Protein AF-A0A357BRM8-F1 (afdb_monomer_lite)

Structure (mmCIF, N/CA/C/O backbone):
data_AF-A0A357BRM8-F1
#
_entry.id   AF-A0A357BRM8-F1
#
loop_
_atom_site.group_PDB
_atom_site.id
_atom_site.type_symbol
_atom_site.label_atom_id
_atom_site.label_alt_id
_atom_site.label_comp_id
_atom_site.label_asym_id
_atom_site.label_entity_id
_atom_site.label_seq_id
_atom_site.pdbx_PDB_ins_code
_atom_site.Cartn_x
_atom_site.Cartn_y
_atom_site.Cartn_z
_atom_site.occupancy
_atom_site.B_iso_or_equiv
_atom_site.auth_seq_id
_atom_site.auth_comp_id
_atom_site.auth_asym_id
_atom_site.auth_atom_id
_atom_site.pdbx_PDB_model_num
ATOM 1 N N . MET A 1 1 ? 41.010 72.514 7.695 1.00 41.72 1 MET A N 1
ATOM 2 C CA . MET A 1 1 ? 41.724 71.267 7.326 1.00 41.72 1 MET A CA 1
ATOM 3 C C . MET A 1 1 ? 40.778 70.378 6.530 1.00 41.72 1 MET A C 1
ATOM 5 O O . MET A 1 1 ? 39.622 70.256 6.906 1.00 41.72 1 MET A O 1
ATOM 9 N N . ARG A 1 2 ? 41.235 69.857 5.383 1.00 45.59 2 ARG A N 1
ATOM 10 C CA . ARG A 1 2 ? 40.441 69.095 4.399 1.00 45.59 2 ARG A CA 1
ATOM 11 C C . ARG A 1 2 ? 40.101 67.701 4.943 1.00 45.59 2 ARG A C 1
ATOM 13 O O . ARG A 1 2 ? 41.012 66.931 5.235 1.00 45.59 2 ARG A O 1
ATOM 20 N N . PHE A 1 3 ? 38.810 67.382 5.033 1.00 40.66 3 PHE A N 1
ATOM 21 C CA . PHE A 1 3 ? 38.316 66.026 5.270 1.00 40.66 3 PHE A CA 1
ATOM 22 C C . PHE A 1 3 ? 38.638 65.146 4.051 1.00 40.66 3 PHE A C 1
ATOM 24 O O . PHE A 1 3 ? 38.231 65.440 2.928 1.00 40.66 3 PHE A O 1
ATOM 31 N N . LYS A 1 4 ? 39.410 64.081 4.274 1.00 49.75 4 LYS A N 1
ATOM 32 C CA . LYS A 1 4 ? 39.583 62.946 3.357 1.00 49.75 4 LYS A CA 1
ATOM 33 C C . LYS A 1 4 ? 38.841 61.741 3.936 1.00 49.75 4 LYS A C 1
ATOM 35 O O . LYS A 1 4 ? 38.739 61.642 5.158 1.00 49.75 4 LYS A O 1
ATOM 40 N N . LYS A 1 5 ? 38.513 60.805 3.032 1.00 51.00 5 LYS A N 1
ATOM 41 C CA . LYS A 1 5 ? 37.884 59.471 3.176 1.00 51.00 5 LYS A CA 1
ATOM 42 C C . LYS A 1 5 ? 36.406 59.545 2.764 1.00 51.00 5 LYS A C 1
ATOM 44 O O . LYS A 1 5 ? 35.587 60.040 3.514 1.00 51.00 5 LYS A O 1
ATOM 49 N N . GLY A 1 6 ? 36.019 59.227 1.530 1.00 45.03 6 GLY A N 1
ATOM 50 C CA . GLY A 1 6 ? 36.448 58.096 0.705 1.00 45.03 6 GLY A CA 1
ATOM 51 C C . GLY A 1 6 ? 35.376 57.019 0.837 1.00 45.03 6 GLY A C 1
ATOM 52 O O . GLY A 1 6 ? 35.476 56.162 1.706 1.00 45.03 6 GLY A O 1
ATOM 53 N N . ILE A 1 7 ? 34.316 57.149 0.039 1.00 53.16 7 ILE A N 1
ATOM 54 C CA . ILE A 1 7 ? 33.180 56.226 -0.025 1.00 53.16 7 ILE A CA 1
ATOM 55 C C . ILE A 1 7 ? 33.702 54.905 -0.597 1.00 53.16 7 ILE A C 1
ATOM 57 O O . ILE A 1 7 ? 34.071 54.839 -1.767 1.00 53.16 7 ILE A O 1
ATOM 61 N N . SER A 1 8 ? 33.779 53.872 0.241 1.00 49.06 8 SER A N 1
ATOM 62 C CA . SER A 1 8 ? 34.061 52.509 -0.205 1.00 49.06 8 SER A CA 1
ATOM 63 C C . SER A 1 8 ? 32.735 51.858 -0.580 1.00 49.06 8 SER A C 1
ATOM 65 O O . SER A 1 8 ? 31.947 51.484 0.287 1.00 49.06 8 SER A O 1
ATOM 67 N N . ILE A 1 9 ? 32.455 51.794 -1.880 1.00 53.94 9 ILE A N 1
ATOM 68 C CA . ILE A 1 9 ? 31.293 51.101 -2.436 1.00 53.94 9 ILE A CA 1
ATOM 69 C C . ILE A 1 9 ? 31.638 49.607 -2.416 1.00 53.94 9 ILE A C 1
ATOM 71 O O . ILE A 1 9 ? 32.257 49.094 -3.345 1.00 53.94 9 ILE A O 1
ATOM 75 N N . MET A 1 10 ? 31.298 48.906 -1.331 1.00 45.44 10 MET A N 1
ATOM 76 C CA . MET A 1 10 ? 31.287 47.444 -1.352 1.00 45.44 10 MET A CA 1
ATOM 77 C C . MET A 1 10 ? 30.136 46.999 -2.252 1.00 45.44 10 MET A C 1
ATOM 79 O O . MET A 1 10 ? 28.972 47.042 -1.862 1.00 45.44 10 MET A O 1
ATOM 83 N N . ALA A 1 11 ? 30.473 46.593 -3.474 1.00 52.53 11 ALA A N 1
ATOM 84 C CA . ALA A 1 11 ? 29.572 45.865 -4.347 1.00 52.53 11 ALA A CA 1
ATOM 85 C C . ALA A 1 11 ? 29.189 44.543 -3.660 1.00 52.53 11 ALA A C 1
ATOM 87 O O . ALA A 1 11 ? 29.954 43.579 -3.661 1.00 52.53 11 ALA A O 1
ATOM 88 N N . MET A 1 12 ? 28.007 44.516 -3.040 1.00 48.81 12 MET A N 1
ATOM 89 C CA . MET A 1 12 ? 27.318 43.284 -2.669 1.00 48.81 12 MET A CA 1
ATOM 90 C C . MET A 1 12 ? 26.953 42.563 -3.969 1.00 48.81 12 MET A C 1
ATOM 92 O O . MET A 1 12 ? 25.920 42.825 -4.583 1.00 48.81 12 MET A O 1
ATOM 96 N N . LEU A 1 13 ? 27.835 41.671 -4.413 1.00 53.97 13 LEU A N 1
ATOM 97 C CA . LEU A 1 13 ? 27.500 40.633 -5.377 1.00 53.97 13 LEU A CA 1
ATOM 98 C C . LEU A 1 13 ? 26.518 39.683 -4.685 1.00 53.97 13 LEU A C 1
ATOM 100 O O . LEU A 1 13 ? 26.913 38.706 -4.054 1.00 53.97 13 LEU A O 1
ATOM 104 N N . LEU A 1 14 ? 25.227 40.009 -4.763 1.00 54.19 14 LEU A N 1
ATOM 105 C CA . LEU A 1 14 ? 24.141 39.066 -4.524 1.00 54.19 14 LEU A CA 1
ATOM 106 C C . LEU A 1 14 ? 24.260 37.982 -5.596 1.00 54.19 14 LEU A C 1
ATOM 108 O O . LEU A 1 14 ? 23.709 38.103 -6.689 1.00 54.19 14 LEU A O 1
ATOM 112 N N . THR A 1 15 ? 25.021 36.928 -5.309 1.00 54.69 15 THR A N 1
ATOM 113 C CA . THR A 1 15 ? 24.898 35.677 -6.048 1.00 54.69 15 THR A CA 1
ATOM 114 C C . THR A 1 15 ? 23.497 35.165 -5.772 1.00 54.69 15 THR A C 1
ATOM 116 O O . THR A 1 15 ? 23.231 34.599 -4.712 1.00 54.69 15 THR A O 1
ATOM 119 N N . ILE A 1 16 ? 22.589 35.441 -6.706 1.00 60.53 16 ILE A N 1
ATOM 120 C CA . ILE A 1 16 ? 21.274 34.819 -6.778 1.00 60.53 16 ILE A CA 1
ATOM 121 C C . ILE A 1 16 ? 21.551 33.323 -6.880 1.00 60.53 16 ILE A C 1
ATOM 123 O O . ILE A 1 16 ? 21.878 32.807 -7.948 1.00 60.53 16 ILE A O 1
ATOM 127 N N . GLY A 1 17 ? 21.513 32.637 -5.740 1.00 56.22 17 GLY A N 1
ATOM 128 C CA . GLY A 1 17 ? 21.458 31.191 -5.712 1.00 56.22 17 GLY A CA 1
ATOM 129 C C . GLY A 1 17 ? 20.167 30.811 -6.410 1.00 56.22 17 GLY A C 1
ATOM 130 O O . GLY A 1 17 ? 19.088 30.977 -5.846 1.00 56.22 17 GLY A O 1
ATOM 131 N N . ILE A 1 18 ? 20.266 30.364 -7.661 1.00 61.69 18 ILE A N 1
ATOM 132 C CA . ILE A 1 18 ? 19.161 29.721 -8.362 1.00 61.69 18 ILE A CA 1
ATOM 133 C C . ILE A 1 18 ? 18.978 28.379 -7.655 1.00 61.69 18 ILE A C 1
ATOM 135 O O . ILE A 1 18 ? 19.572 27.368 -8.021 1.00 61.69 18 ILE A O 1
ATOM 139 N N . GLY A 1 19 ? 18.219 28.400 -6.562 1.00 53.44 19 GLY A N 1
ATOM 140 C CA . GLY A 1 19 ? 17.689 27.200 -5.949 1.00 53.44 19 GLY A CA 1
ATOM 141 C C . GLY A 1 19 ? 16.695 26.602 -6.929 1.00 53.44 19 GLY A C 1
ATOM 142 O O . GLY A 1 19 ? 15.530 26.986 -6.946 1.00 53.44 19 GLY A O 1
ATOM 143 N N . ILE A 1 20 ? 17.162 25.696 -7.783 1.00 57.44 20 ILE A N 1
ATOM 144 C CA . ILE A 1 20 ? 16.283 24.779 -8.503 1.00 57.44 20 ILE A CA 1
ATOM 145 C C . ILE A 1 20 ? 15.685 23.859 -7.440 1.00 57.44 20 ILE A C 1
ATOM 147 O O . ILE A 1 20 ? 16.303 22.884 -7.017 1.00 57.44 20 ILE A O 1
ATOM 151 N N . ALA A 1 21 ? 14.510 24.230 -6.937 1.00 57.00 21 ALA A N 1
ATOM 152 C CA . ALA A 1 21 ? 13.688 23.332 -6.151 1.00 57.00 21 ALA A CA 1
ATOM 153 C C . ALA A 1 21 ? 13.271 22.189 -7.083 1.00 57.00 21 ALA A C 1
ATOM 155 O O . ALA A 1 21 ? 12.449 22.379 -7.978 1.00 57.00 21 ALA A O 1
ATOM 156 N N . TYR A 1 22 ? 13.873 21.014 -6.910 1.00 49.75 22 TYR A N 1
ATOM 157 C CA . TYR A 1 22 ? 13.342 19.792 -7.497 1.00 49.75 22 TYR A CA 1
ATOM 158 C C . TYR A 1 22 ? 12.011 19.515 -6.798 1.00 49.75 22 TYR A C 1
ATOM 160 O 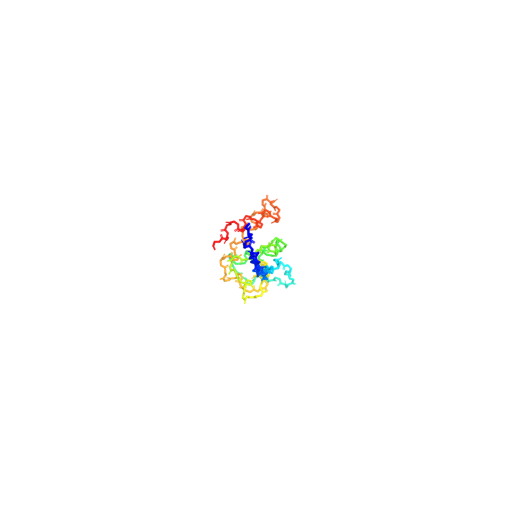O . TYR A 1 22 ? 11.988 19.074 -5.650 1.00 49.75 22 TYR A O 1
ATOM 168 N N . ALA A 1 23 ? 10.900 19.848 -7.455 1.00 57.22 23 ALA A N 1
ATOM 169 C CA . ALA A 1 23 ? 9.595 19.366 -7.032 1.00 57.22 23 ALA A CA 1
ATOM 170 C C . ALA A 1 23 ? 9.648 17.832 -7.051 1.00 57.22 23 ALA A C 1
ATOM 172 O O . ALA A 1 23 ? 10.014 17.248 -8.070 1.00 57.22 23 ALA A O 1
ATOM 173 N N . ALA A 1 24 ? 9.346 17.190 -5.921 1.00 60.94 24 ALA A N 1
ATOM 174 C CA . ALA A 1 24 ? 9.116 15.753 -5.907 1.00 60.94 24 ALA A CA 1
ATOM 175 C C . ALA A 1 24 ? 7.992 15.432 -6.904 1.00 60.94 24 ALA A C 1
ATOM 177 O O . ALA A 1 24 ? 7.013 16.182 -6.981 1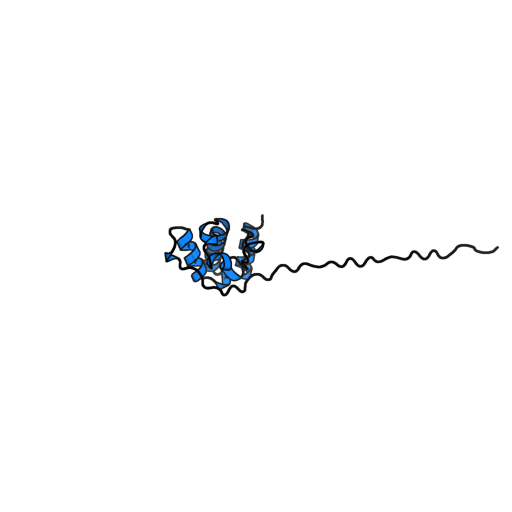.00 60.94 24 ALA A O 1
ATOM 178 N N . ASP A 1 25 ? 8.145 14.351 -7.671 1.00 64.81 25 ASP A N 1
ATOM 179 C CA . ASP A 1 25 ? 7.098 13.897 -8.583 1.00 64.81 25 ASP A CA 1
ATOM 180 C C . ASP A 1 25 ? 5.780 13.732 -7.806 1.00 64.81 25 ASP A C 1
ATOM 182 O O . ASP A 1 25 ? 5.796 13.194 -6.691 1.00 64.81 25 ASP A O 1
ATOM 186 N N . PRO A 1 26 ? 4.641 14.195 -8.350 1.00 77.69 26 PRO A N 1
ATOM 187 C CA . PRO A 1 26 ? 3.364 14.059 -7.667 1.00 77.69 26 PRO A CA 1
ATOM 188 C C . PRO A 1 26 ? 3.059 12.576 -7.426 1.00 77.69 26 PRO A C 1
ATOM 190 O O . PRO A 1 26 ? 3.123 11.767 -8.353 1.00 77.69 26 PRO A O 1
ATOM 193 N N . ILE A 1 27 ? 2.737 12.229 -6.177 1.00 90.19 27 ILE A N 1
ATOM 194 C CA . ILE A 1 27 ? 2.275 10.886 -5.809 1.00 90.19 27 ILE A CA 1
ATOM 195 C C . ILE A 1 27 ? 0.909 10.644 -6.463 1.00 90.19 27 ILE A C 1
ATOM 197 O O . ILE A 1 27 ? 0.041 11.519 -6.434 1.00 90.19 27 ILE A O 1
ATOM 201 N N . GLY A 1 28 ? 0.730 9.445 -7.017 1.00 94.75 28 GLY A N 1
ATOM 202 C CA . GLY A 1 28 ? -0.548 8.953 -7.531 1.00 94.75 28 GLY A CA 1
ATOM 203 C C . GLY A 1 28 ? -0.754 9.094 -9.038 1.00 94.75 28 GLY A C 1
ATOM 204 O O . GLY A 1 28 ? 0.184 9.279 -9.820 1.00 94.75 28 GLY A O 1
ATOM 205 N N . GLY A 1 29 ? -2.007 8.949 -9.469 1.00 96.00 29 GLY A N 1
ATOM 206 C CA . GLY A 1 29 ? -2.382 8.929 -10.881 1.00 96.00 29 GLY A CA 1
ATOM 207 C C . GLY A 1 29 ? -2.002 7.618 -11.572 1.00 96.00 29 GLY A C 1
ATOM 208 O O . GLY A 1 29 ? -1.664 7.615 -12.767 1.00 96.00 29 GLY A O 1
ATOM 209 N N . GLU A 1 30 ? -1.991 6.508 -10.836 1.00 97.19 30 GLU A N 1
ATOM 210 C CA . GLU A 1 30 ? -1.869 5.185 -11.435 1.00 97.19 30 GLU A CA 1
ATOM 211 C C . GLU A 1 30 ? -3.164 4.820 -12.174 1.00 97.19 30 GLU A C 1
ATOM 213 O O . GLU A 1 30 ? -4.273 4.993 -11.680 1.00 97.19 30 GLU A O 1
ATOM 218 N N . ASN A 1 31 ? -3.020 4.342 -13.406 1.00 96.56 31 ASN A N 1
ATOM 219 C CA . ASN A 1 31 ? -4.137 4.029 -14.296 1.00 96.56 31 ASN A CA 1
ATOM 220 C C . ASN A 1 31 ? -3.959 2.704 -15.047 1.00 96.56 31 ASN A C 1
ATOM 222 O O . ASN A 1 31 ? -4.827 2.316 -15.832 1.00 96.56 31 ASN A O 1
ATOM 226 N N . LYS A 1 32 ? -2.848 1.998 -14.819 1.00 97.94 32 LYS A N 1
ATOM 227 C CA . LYS A 1 32 ? -2.653 0.640 -15.312 1.00 97.94 32 LYS A CA 1
ATOM 228 C C . LYS A 1 32 ? -3.602 -0.322 -14.589 1.00 97.94 32 LYS A C 1
ATOM 230 O O . LYS A 1 32 ? -3.927 -0.115 -13.420 1.00 97.94 32 LYS A O 1
ATOM 235 N N . PRO A 1 33 ? -4.015 -1.410 -15.256 1.00 98.19 33 PRO A N 1
ATOM 236 C CA . PRO A 1 33 ? -4.790 -2.453 -14.603 1.00 98.19 33 PRO A CA 1
ATOM 237 C C . PRO A 1 33 ? -3.978 -3.114 -13.483 1.00 98.19 33 PRO A C 1
ATOM 239 O O . PRO A 1 33 ? -2.788 -3.395 -13.644 1.00 98.19 33 PRO A O 1
ATOM 242 N N . LEU A 1 34 ? -4.641 -3.405 -12.365 1.00 98.31 34 LEU A N 1
ATOM 243 C CA . LEU A 1 34 ? -4.057 -4.178 -11.272 1.00 98.31 34 LEU A CA 1
ATOM 244 C C . LEU A 1 34 ? -3.985 -5.658 -11.643 1.00 98.31 34 LEU A C 1
ATOM 246 O O . LEU A 1 34 ? -4.855 -6.187 -12.342 1.00 98.31 34 LEU A O 1
ATOM 250 N N . LEU A 1 35 ? -2.959 -6.353 -11.150 1.00 98.31 35 LEU A N 1
ATOM 251 C CA . LEU A 1 35 ? -2.889 -7.799 -11.319 1.00 98.31 35 LEU A CA 1
ATOM 252 C C . LEU A 1 35 ? -3.928 -8.509 -10.444 1.00 98.31 35 LEU A C 1
ATOM 254 O O . LEU A 1 35 ? -4.213 -8.116 -9.313 1.00 98.31 35 LEU A O 1
ATOM 258 N N . SER A 1 36 ? -4.466 -9.612 -10.970 1.00 98.25 36 SER A N 1
ATOM 259 C CA . SER A 1 36 ? -5.433 -10.431 -10.242 1.00 98.25 36 SER A CA 1
ATOM 260 C C . SER A 1 36 ? -4.785 -11.101 -9.019 1.00 98.25 36 SER A C 1
ATOM 262 O O . SER A 1 36 ? -3.747 -11.758 -9.168 1.00 98.25 36 SER A O 1
ATOM 264 N N . PRO A 1 37 ? -5.430 -11.061 -7.837 1.00 98.19 37 PRO A N 1
ATOM 265 C CA . PRO A 1 37 ? -4.976 -11.782 -6.645 1.00 98.19 37 PRO A CA 1
ATOM 266 C C . PRO A 1 37 ? -4.832 -13.293 -6.863 1.00 98.19 37 PRO A C 1
ATOM 268 O O . PRO A 1 37 ? -3.993 -13.939 -6.235 1.00 98.19 37 PRO A O 1
ATOM 271 N N . GLY A 1 38 ? -5.615 -13.864 -7.790 1.00 98.38 38 GLY A N 1
ATOM 272 C CA . GLY A 1 38 ? -5.604 -15.294 -8.115 1.00 98.38 38 GLY A CA 1
ATOM 273 C C . GLY A 1 38 ? -4.279 -15.807 -8.689 1.00 98.38 38 GLY A C 1
ATOM 274 O O . GLY A 1 38 ? -4.063 -17.018 -8.730 1.00 98.38 38 GLY A O 1
ATOM 275 N N . LEU A 1 39 ? -3.378 -14.904 -9.091 1.00 98.19 39 LEU A N 1
ATOM 276 C CA . LEU A 1 39 ? -2.026 -15.232 -9.546 1.00 98.19 39 LEU A CA 1
ATOM 277 C C . LEU A 1 39 ? -1.067 -15.580 -8.396 1.00 98.19 39 LEU A C 1
ATOM 279 O O . LEU A 1 39 ? 0.024 -16.093 -8.649 1.00 98.19 39 LEU A O 1
ATOM 283 N N . PHE A 1 40 ? -1.454 -15.310 -7.148 1.00 98.38 40 PHE A N 1
ATOM 284 C CA . PHE A 1 40 ? -0.592 -15.421 -5.974 1.00 98.38 40 PHE A CA 1
ATOM 285 C C . PHE A 1 40 ? -1.223 -16.305 -4.887 1.00 98.38 40 PHE A C 1
ATOM 287 O O . PHE A 1 40 ? -2.328 -16.833 -5.038 1.00 98.38 40 PHE A O 1
ATOM 294 N N . LYS A 1 41 ? -0.508 -16.497 -3.770 1.00 98.31 41 LYS A N 1
ATOM 295 C CA . LYS A 1 41 ? -0.973 -17.246 -2.588 1.00 98.31 41 LYS A CA 1
ATOM 296 C C . LYS A 1 41 ? -0.613 -16.506 -1.298 1.00 98.31 41 LYS A C 1
ATOM 298 O O . LYS A 1 41 ? 0.260 -15.641 -1.303 1.00 98.31 41 LYS A O 1
ATOM 303 N N . GLY A 1 42 ? -1.275 -16.868 -0.199 1.00 98.44 42 GLY A N 1
ATOM 304 C CA . GLY A 1 42 ? -0.965 -16.369 1.144 1.00 98.44 42 GLY A CA 1
ATOM 305 C C . GLY A 1 42 ? -1.023 -14.843 1.256 1.00 98.44 42 GLY A C 1
ATOM 306 O O . GLY A 1 42 ? -1.891 -14.208 0.657 1.00 98.44 42 GLY A O 1
ATOM 307 N N . LYS A 1 43 ? -0.070 -14.271 2.004 1.00 98.56 43 LYS A N 1
ATOM 308 C CA . LYS A 1 43 ? 0.062 -12.822 2.235 1.00 98.56 43 LYS A CA 1
ATOM 309 C C . LYS A 1 43 ? 0.051 -12.027 0.929 1.00 98.56 43 LYS A C 1
ATOM 311 O O . LYS A 1 43 ? -0.677 -11.051 0.826 1.00 98.56 43 LYS A O 1
ATOM 316 N N . THR A 1 44 ? 0.771 -12.487 -0.092 1.00 98.81 44 THR A N 1
ATOM 317 C CA . THR A 1 44 ? 0.808 -11.807 -1.388 1.00 98.81 44 THR A CA 1
ATOM 318 C C . THR A 1 44 ? -0.566 -11.754 -2.049 1.00 98.81 44 THR A C 1
ATOM 320 O O . THR A 1 44 ? -0.999 -10.685 -2.452 1.00 98.81 44 THR A O 1
ATOM 323 N N . ALA A 1 45 ? -1.298 -12.872 -2.134 1.00 98.81 45 ALA A N 1
ATOM 324 C CA . ALA A 1 45 ? -2.656 -12.837 -2.696 1.00 98.81 45 ALA A CA 1
ATOM 325 C C . ALA A 1 45 ? -3.551 -11.846 -1.943 1.00 98.81 45 ALA A C 1
ATOM 327 O O . ALA A 1 45 ? -4.285 -11.082 -2.564 1.00 98.81 45 ALA A O 1
ATOM 328 N N . TYR A 1 46 ? -3.439 -11.823 -0.615 1.00 98.88 46 TYR A N 1
ATOM 329 C CA . TYR A 1 46 ? -4.189 -10.898 0.223 1.00 98.88 46 TYR A CA 1
ATOM 330 C C . TYR A 1 46 ? -3.856 -9.430 -0.073 1.00 98.88 46 TYR A C 1
ATOM 332 O O . TYR A 1 46 ? -4.767 -8.622 -0.217 1.00 98.88 46 TYR A O 1
ATOM 340 N N . THR A 1 47 ? -2.586 -9.066 -0.259 1.00 98.88 47 THR A N 1
ATOM 341 C CA . THR A 1 47 ? -2.238 -7.668 -0.552 1.00 98.88 47 THR A CA 1
ATOM 342 C C . THR A 1 47 ? -2.631 -7.226 -1.961 1.00 98.88 47 THR A C 1
ATOM 344 O O . THR A 1 47 ? -3.072 -6.093 -2.140 1.00 98.88 47 THR A O 1
ATOM 347 N N . TYR A 1 48 ? -2.590 -8.120 -2.956 1.00 98.88 48 TYR A N 1
ATOM 348 C CA . TYR A 1 48 ? -3.184 -7.827 -4.267 1.00 98.88 48 TYR A CA 1
ATOM 349 C C . TYR A 1 48 ? -4.710 -7.685 -4.180 1.00 98.88 48 TYR A C 1
ATOM 351 O O . TYR A 1 48 ? -5.292 -6.891 -4.917 1.00 98.88 48 TYR A O 1
ATOM 359 N N . GLN A 1 49 ? -5.383 -8.422 -3.290 1.00 98.94 49 GLN A N 1
ATOM 360 C CA . GLN A 1 49 ? -6.814 -8.228 -3.041 1.00 98.94 49 GLN A CA 1
ATOM 361 C C . GLN A 1 49 ? -7.078 -6.851 -2.421 1.00 98.94 49 GLN A C 1
ATOM 363 O O . GLN A 1 49 ? -7.927 -6.127 -2.930 1.00 98.94 49 GLN A O 1
ATOM 368 N N . ILE A 1 50 ? -6.301 -6.453 -1.408 1.00 98.94 50 ILE A N 1
ATOM 369 C CA . ILE A 1 50 ? -6.368 -5.112 -0.808 1.00 98.94 50 ILE A CA 1
ATOM 370 C C . ILE A 1 50 ? -6.248 -4.025 -1.880 1.00 98.94 50 ILE A C 1
ATOM 372 O O . ILE A 1 50 ? -7.057 -3.101 -1.902 1.00 98.94 50 ILE A O 1
ATOM 376 N N . ALA A 1 51 ? -5.283 -4.143 -2.797 1.00 98.88 51 ALA A N 1
ATOM 377 C CA . ALA A 1 51 ? -5.098 -3.158 -3.859 1.00 98.88 51 ALA A CA 1
ATOM 378 C C . ALA A 1 51 ? -6.327 -3.011 -4.769 1.00 98.88 51 ALA A C 1
ATOM 380 O O . ALA A 1 51 ? -6.618 -1.909 -5.224 1.00 98.88 51 ALA A O 1
ATOM 381 N N . ASN A 1 52 ? -7.077 -4.095 -4.992 1.00 98.56 52 ASN A N 1
ATOM 382 C CA . ASN A 1 52 ? -8.349 -4.044 -5.714 1.00 98.56 52 ASN A CA 1
ATOM 383 C C . ASN A 1 52 ? -9.496 -3.450 -4.873 1.00 98.56 52 ASN A C 1
ATOM 385 O O . ASN A 1 52 ? -10.413 -2.866 -5.443 1.00 98.56 52 ASN A O 1
ATOM 389 N N . GLU A 1 53 ? -9.470 -3.596 -3.545 1.00 98.75 53 GLU A N 1
ATOM 390 C CA . GLU A 1 53 ? -10.516 -3.082 -2.646 1.00 98.75 53 GLU A CA 1
ATOM 391 C C . GLU A 1 53 ? -10.379 -1.583 -2.348 1.00 98.75 53 GLU A C 1
ATOM 393 O O . GLU A 1 53 ? -11.388 -0.883 -2.277 1.00 98.75 53 GLU A O 1
ATOM 398 N N . ILE A 1 54 ? -9.151 -1.084 -2.172 1.00 98.81 54 ILE A N 1
ATOM 399 C CA . ILE A 1 54 ? -8.874 0.309 -1.780 1.00 98.81 54 ILE A CA 1
ATOM 400 C C . ILE A 1 54 ? -7.885 1.025 -2.721 1.00 98.81 54 ILE A C 1
ATOM 402 O O . ILE A 1 54 ? -6.943 1.664 -2.242 1.00 98.81 54 ILE A O 1
ATOM 406 N N . PRO A 1 55 ? -8.067 0.959 -4.056 1.00 98.75 55 PRO A N 1
ATOM 407 C CA . PRO A 1 55 ? -7.087 1.485 -5.005 1.00 98.75 55 PRO A CA 1
ATOM 408 C C . PRO A 1 55 ? -6.810 2.977 -4.791 1.00 98.75 55 PRO A C 1
ATOM 410 O O . PRO A 1 55 ? -5.654 3.379 -4.756 1.00 98.75 55 PRO A O 1
ATOM 413 N N . GLU A 1 56 ? -7.841 3.790 -4.549 1.00 98.50 56 GLU A N 1
ATOM 414 C CA . GLU A 1 56 ? -7.685 5.232 -4.308 1.00 98.50 56 GLU A CA 1
ATOM 415 C C . GLU A 1 56 ? -6.829 5.536 -3.067 1.00 98.50 56 GLU A C 1
ATOM 417 O O . GLU A 1 56 ? -6.017 6.459 -3.081 1.00 98.50 56 GLU A O 1
ATOM 422 N N . VAL A 1 57 ? -6.958 4.733 -2.005 1.00 98.81 57 VAL A N 1
ATOM 423 C CA . VAL A 1 57 ? -6.144 4.889 -0.791 1.00 98.81 57 VAL A CA 1
ATOM 424 C C . VAL A 1 57 ? -4.682 4.587 -1.106 1.00 98.81 57 VAL A C 1
ATOM 426 O O . VAL A 1 57 ? -3.814 5.396 -0.789 1.00 98.81 57 VAL A O 1
ATOM 429 N N . LEU A 1 58 ? -4.402 3.452 -1.760 1.00 98.81 58 LEU A N 1
ATOM 430 C CA . LEU A 1 58 ? -3.026 3.067 -2.090 1.00 98.81 58 LEU A CA 1
ATOM 431 C C . LEU A 1 58 ? -2.392 3.993 -3.137 1.00 98.81 58 LEU A C 1
ATOM 433 O O . LEU A 1 58 ? -1.173 4.151 -3.143 1.00 98.81 58 LEU A O 1
ATOM 437 N N . ASP A 1 59 ? -3.188 4.623 -4.004 1.00 98.62 59 ASP A N 1
ATOM 438 C CA . ASP A 1 59 ? -2.671 5.568 -4.998 1.00 98.62 59 ASP A CA 1
ATOM 439 C C . ASP A 1 59 ? -2.227 6.899 -4.374 1.00 98.62 59 ASP A C 1
ATOM 441 O O . ASP A 1 59 ? -1.432 7.625 -4.959 1.00 98.62 59 ASP A O 1
ATOM 445 N N . ASN A 1 60 ? -2.674 7.201 -3.153 1.00 98.38 60 ASN A N 1
ATOM 446 C CA . ASN A 1 60 ? -2.248 8.381 -2.397 1.00 98.38 60 ASN A CA 1
ATOM 447 C C . ASN A 1 60 ? -1.049 8.115 -1.468 1.00 98.38 60 ASN A C 1
ATOM 449 O O . ASN A 1 60 ? -0.589 9.026 -0.779 1.00 98.38 60 ASN A O 1
ATOM 453 N N . ILE A 1 61 ? -0.529 6.888 -1.427 1.00 98.38 61 ILE A N 1
ATOM 454 C CA . ILE A 1 61 ? 0.565 6.497 -0.533 1.00 98.38 61 ILE A CA 1
ATOM 455 C C . ILE A 1 61 ? 1.876 6.417 -1.318 1.00 98.38 61 ILE A C 1
ATOM 457 O O . ILE A 1 61 ? 1.933 5.846 -2.407 1.00 98.38 61 ILE A O 1
ATOM 461 N N . TYR A 1 62 ? 2.946 6.982 -0.755 1.00 97.50 62 TYR A N 1
ATOM 462 C CA . TYR A 1 62 ? 4.303 6.771 -1.255 1.00 97.50 62 TYR A CA 1
ATOM 463 C C . TYR A 1 62 ? 4.782 5.373 -0.847 1.00 97.50 62 TYR A C 1
ATOM 465 O O . TYR A 1 62 ? 4.620 5.005 0.309 1.00 97.50 62 TYR A O 1
ATOM 473 N N . CYS A 1 63 ? 5.392 4.606 -1.758 1.00 97.62 63 CYS A N 1
ATOM 474 C CA . CYS A 1 63 ? 6.051 3.353 -1.368 1.00 97.62 63 CYS A CA 1
ATOM 475 C C . CYS A 1 63 ? 7.442 3.646 -0.806 1.00 97.62 63 CYS A C 1
ATOM 477 O O . CYS A 1 63 ? 8.354 4.011 -1.560 1.00 97.62 63 CYS A O 1
ATOM 479 N N . TYR A 1 64 ? 7.654 3.392 0.482 1.00 97.56 64 TYR A N 1
ATOM 480 C CA . TYR A 1 64 ? 8.955 3.522 1.144 1.00 97.56 64 TYR A CA 1
ATOM 481 C C . TYR A 1 64 ? 9.928 2.394 0.791 1.00 97.56 64 TYR A C 1
ATOM 483 O O . TYR A 1 64 ? 11.095 2.418 1.167 1.00 97.56 64 TYR A O 1
ATOM 491 N N . CYS A 1 65 ? 9.511 1.461 -0.068 1.00 97.38 65 CYS A N 1
ATOM 492 C CA . CYS A 1 65 ? 10.433 0.640 -0.847 1.00 97.38 65 CYS A CA 1
ATOM 493 C C . CYS A 1 65 ? 11.286 1.465 -1.837 1.00 97.38 65 CYS A C 1
ATOM 495 O O . CYS A 1 65 ? 12.232 0.943 -2.426 1.00 97.38 65 CYS A O 1
ATOM 497 N N . HIS A 1 66 ? 10.935 2.740 -2.055 1.00 96.06 66 HIS A N 1
ATOM 498 C CA . HIS A 1 66 ? 11.598 3.704 -2.935 1.00 96.06 66 HIS A CA 1
ATOM 499 C C . HIS A 1 66 ? 11.644 3.320 -4.420 1.00 96.06 66 HIS A C 1
ATOM 501 O O . HIS A 1 66 ? 12.375 3.943 -5.197 1.00 96.06 66 HIS A O 1
ATOM 507 N N . CYS A 1 67 ? 10.817 2.363 -4.849 1.00 96.38 67 CYS A N 1
ATOM 508 C CA . CYS A 1 67 ? 10.782 1.887 -6.229 1.00 96.38 67 CYS A CA 1
ATOM 509 C C . CYS A 1 67 ? 10.439 2.992 -7.241 1.00 96.38 67 CYS A C 1
ATOM 511 O O . CYS A 1 67 ? 10.863 2.900 -8.394 1.00 96.38 67 CYS A O 1
ATOM 513 N N . GLN A 1 68 ? 9.756 4.064 -6.822 1.00 93.00 68 GLN A N 1
ATOM 514 C CA . GLN A 1 68 ? 9.487 5.249 -7.643 1.00 93.00 68 GLN A CA 1
ATOM 515 C C . GLN A 1 68 ? 10.767 5.852 -8.239 1.00 93.00 68 GLN A C 1
ATOM 517 O O . GLN A 1 68 ? 10.750 6.332 -9.368 1.00 93.00 68 GLN A O 1
ATOM 522 N N . LYS A 1 69 ? 11.908 5.744 -7.543 1.00 92.38 69 LYS A N 1
ATOM 523 C CA . LYS A 1 69 ? 13.194 6.296 -7.997 1.00 92.38 69 LYS A CA 1
ATOM 524 C C . LYS A 1 69 ? 13.789 5.566 -9.210 1.00 92.38 69 LYS A C 1
ATOM 526 O O . LYS A 1 69 ? 14.696 6.101 -9.838 1.00 92.38 69 LYS A O 1
ATOM 531 N N . HIS A 1 70 ? 13.341 4.345 -9.520 1.00 92.81 70 HIS A N 1
ATOM 532 C CA . HIS A 1 70 ? 13.980 3.510 -10.552 1.00 92.81 70 HIS A CA 1
ATOM 533 C C . HIS A 1 70 ? 13.049 2.562 -11.330 1.00 92.81 70 HIS A C 1
ATOM 535 O O . HIS A 1 70 ? 13.486 1.967 -12.310 1.00 92.81 70 HIS A O 1
ATOM 541 N N . SER A 1 71 ? 11.784 2.401 -10.929 1.00 94.38 71 SER A N 1
ATOM 542 C CA . SER A 1 71 ? 10.837 1.430 -11.520 1.00 94.38 71 SER A CA 1
ATOM 543 C C . SER A 1 71 ? 9.686 2.085 -12.291 1.00 94.38 71 SER A C 1
ATOM 545 O O . SER A 1 71 ? 8.837 1.385 -12.836 1.00 94.38 71 SER A O 1
ATOM 547 N N . GLY A 1 72 ? 9.618 3.422 -12.326 1.00 94.12 72 GLY A N 1
ATOM 548 C CA . 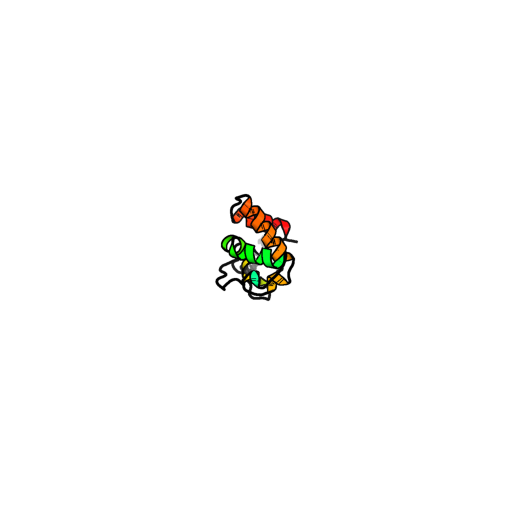GLY A 1 72 ? 8.506 4.151 -12.950 1.00 94.12 72 GLY A CA 1
ATOM 549 C C . GLY A 1 72 ? 7.160 3.966 -12.233 1.00 94.12 72 GLY A C 1
ATOM 550 O O . GLY A 1 72 ? 6.106 4.157 -12.840 1.00 94.12 72 GLY A O 1
ATOM 551 N N . HIS A 1 73 ? 7.195 3.546 -10.967 1.00 97.00 73 HIS A N 1
ATOM 552 C CA . HIS A 1 73 ? 6.039 3.488 -10.071 1.00 97.00 73 HIS A CA 1
ATOM 553 C C . HIS A 1 73 ? 5.745 4.885 -9.518 1.00 97.00 73 HIS A C 1
ATOM 555 O O . HIS A 1 73 ? 6.677 5.636 -9.258 1.00 97.00 73 HIS A O 1
ATOM 561 N N . LYS A 1 74 ? 4.470 5.243 -9.360 1.00 96.75 74 LYS A N 1
ATOM 562 C CA . LYS A 1 74 ? 4.021 6.593 -8.963 1.00 96.75 74 LYS A CA 1
ATOM 563 C C . LYS A 1 74 ? 3.506 6.663 -7.524 1.00 96.75 74 LYS A C 1
ATOM 565 O O . LYS A 1 74 ? 3.450 7.734 -6.931 1.00 96.75 74 LYS A O 1
ATOM 570 N N . SER A 1 75 ? 3.080 5.524 -6.999 1.00 98.06 75 SER A N 1
ATOM 571 C CA . SER A 1 75 ? 2.457 5.349 -5.690 1.00 98.06 75 SER A CA 1
ATOM 572 C C . SER A 1 75 ? 2.621 3.893 -5.254 1.00 98.06 75 SER A C 1
ATOM 574 O O . SER A 1 75 ? 3.104 3.051 -6.020 1.00 98.06 75 SER A O 1
ATOM 576 N N . LEU A 1 76 ? 2.186 3.568 -4.040 1.00 98.62 76 LEU A N 1
ATOM 577 C CA . LEU A 1 76 ? 2.084 2.187 -3.580 1.00 98.62 76 LEU A CA 1
ATOM 578 C C . LEU A 1 76 ? 1.171 1.351 -4.493 1.00 98.62 76 LEU A C 1
ATOM 580 O O . LEU A 1 76 ? 1.466 0.181 -4.739 1.00 98.62 76 LEU A O 1
ATOM 584 N N . LEU A 1 77 ? 0.111 1.944 -5.059 1.00 98.81 77 LEU A N 1
ATOM 585 C CA . LEU A 1 77 ? -0.769 1.249 -6.003 1.00 98.81 77 LEU A CA 1
ATOM 586 C C . LEU A 1 77 ? -0.014 0.746 -7.243 1.00 98.81 77 LEU A C 1
ATOM 588 O O . LEU A 1 77 ? -0.261 -0.374 -7.695 1.00 98.81 77 LEU A O 1
ATOM 592 N N . SER A 1 78 ? 0.950 1.516 -7.761 1.00 98.69 78 SER A N 1
ATOM 593 C CA . SER A 1 78 ? 1.752 1.111 -8.924 1.00 98.69 78 SER A CA 1
ATOM 594 C C . SER A 1 78 ? 2.449 -0.238 -8.730 1.00 98.69 78 SER A C 1
ATOM 596 O O . SER A 1 78 ? 2.548 -1.009 -9.687 1.00 98.69 78 SER A O 1
ATOM 598 N N . CYS A 1 79 ? 2.863 -0.574 -7.503 1.00 98.69 79 CYS A N 1
ATOM 599 C CA . CYS A 1 79 ? 3.510 -1.852 -7.187 1.00 98.69 79 CYS A CA 1
ATOM 600 C C . CYS A 1 79 ? 2.602 -3.074 -7.403 1.00 98.69 79 CYS A C 1
ATOM 602 O O . CYS A 1 79 ? 3.100 -4.196 -7.511 1.00 98.69 79 CYS A O 1
ATOM 604 N N . TYR A 1 80 ? 1.286 -2.858 -7.476 1.00 98.81 80 TYR A N 1
ATOM 605 C CA . TYR A 1 80 ? 0.267 -3.883 -7.706 1.00 98.81 80 TYR A CA 1
ATOM 606 C C . TYR A 1 80 ? -0.186 -3.974 -9.175 1.00 98.81 80 TYR A C 1
ATOM 608 O O . TYR A 1 80 ? -0.975 -4.855 -9.526 1.00 98.81 80 TYR A O 1
ATOM 616 N N . THR A 1 81 ? 0.337 -3.112 -10.055 1.00 98.69 81 THR A N 1
ATOM 617 C CA . THR A 1 81 ? 0.109 -3.174 -11.516 1.00 98.69 81 THR A CA 1
ATOM 618 C C . THR A 1 81 ? 1.031 -4.175 -12.218 1.00 98.69 81 THR A C 1
ATOM 620 O O . THR A 1 81 ? 0.789 -4.582 -13.353 1.00 98.69 81 THR A O 1
ATOM 623 N N . ASP A 1 82 ? 2.081 -4.614 -11.525 1.00 98.25 82 ASP A N 1
ATOM 624 C CA . ASP A 1 82 ? 3.010 -5.652 -11.949 1.00 98.25 82 ASP A CA 1
ATOM 625 C C . ASP A 1 82 ? 3.313 -6.607 -10.774 1.00 98.25 82 ASP A C 1
ATOM 627 O O . ASP A 1 82 ? 2.572 -6.666 -9.792 1.00 98.25 82 ASP A O 1
ATOM 631 N N . LYS A 1 83 ? 4.364 -7.429 -10.889 1.00 98.50 83 LYS A N 1
ATOM 632 C CA . LYS A 1 83 ? 4.735 -8.426 -9.870 1.00 98.50 83 LYS A CA 1
ATOM 633 C C . LYS A 1 83 ? 5.621 -7.871 -8.747 1.00 98.50 83 LYS A C 1
ATOM 635 O O . LYS A 1 83 ? 6.069 -8.660 -7.922 1.00 98.50 83 LYS A O 1
ATOM 640 N N . HIS A 1 84 ? 5.914 -6.572 -8.700 1.00 98.62 84 HIS A N 1
ATOM 641 C CA . HIS A 1 84 ? 6.865 -6.015 -7.735 1.00 98.62 84 HIS A CA 1
ATOM 642 C C . HIS A 1 84 ? 6.413 -6.258 -6.292 1.00 98.62 84 HIS A C 1
ATOM 644 O O . HIS A 1 84 ? 7.185 -6.797 -5.496 1.00 98.62 84 HIS A O 1
ATOM 650 N N . ALA A 1 85 ? 5.148 -5.960 -5.965 1.00 98.56 85 ALA A N 1
ATOM 651 C CA . ALA A 1 85 ? 4.616 -6.185 -4.620 1.00 98.56 85 ALA A CA 1
ATOM 652 C C . ALA A 1 85 ? 4.693 -7.661 -4.185 1.00 98.56 85 ALA A C 1
ATOM 654 O O . ALA A 1 85 ? 4.798 -7.948 -2.994 1.00 98.56 85 ALA A O 1
ATOM 655 N N . ALA A 1 86 ? 4.721 -8.614 -5.124 1.00 98.69 86 ALA A N 1
ATOM 656 C CA . ALA A 1 86 ? 4.870 -10.033 -4.804 1.00 98.69 86 ALA A CA 1
ATOM 657 C C . ALA A 1 86 ? 6.216 -10.395 -4.158 1.00 98.69 86 ALA A C 1
ATOM 659 O O . ALA A 1 86 ? 6.297 -11.412 -3.473 1.00 98.69 86 ALA A O 1
ATOM 660 N N . PHE A 1 87 ? 7.244 -9.560 -4.332 1.00 98.25 87 PHE A N 1
ATOM 661 C CA . PHE A 1 87 ? 8.602 -9.805 -3.838 1.00 98.25 87 PHE A CA 1
ATOM 662 C C . PHE A 1 87 ? 9.116 -8.710 -2.894 1.00 98.25 87 PHE A C 1
ATOM 664 O O . PHE A 1 87 ? 10.303 -8.687 -2.578 1.00 98.25 87 PHE A O 1
ATOM 671 N N . CYS A 1 88 ? 8.247 -7.804 -2.440 1.00 98.56 88 CYS A N 1
ATOM 672 C CA . CYS A 1 88 ? 8.627 -6.704 -1.562 1.00 98.56 88 CYS A CA 1
ATOM 673 C C . CYS A 1 88 ? 7.778 -6.696 -0.289 1.00 98.56 88 CYS A C 1
ATOM 675 O O . CYS A 1 88 ? 6.584 -6.398 -0.326 1.00 98.56 88 CYS A O 1
ATOM 677 N N . ASP A 1 89 ? 8.404 -6.989 0.852 1.00 98.38 89 ASP A N 1
ATOM 678 C CA . ASP A 1 89 ? 7.717 -6.972 2.145 1.00 98.38 89 ASP A CA 1
ATOM 679 C C . ASP A 1 89 ? 7.251 -5.573 2.553 1.00 98.38 89 ASP A C 1
ATOM 681 O O . ASP A 1 89 ? 6.209 -5.462 3.194 1.00 98.38 89 ASP A O 1
ATOM 685 N N . VAL A 1 90 ? 7.966 -4.515 2.150 1.00 98.50 90 VAL A N 1
ATOM 686 C CA . VAL A 1 90 ? 7.567 -3.126 2.428 1.00 98.50 90 VAL A CA 1
ATOM 687 C C . VAL A 1 90 ? 6.238 -2.817 1.739 1.00 98.50 90 VAL A C 1
ATOM 689 O O . VAL A 1 90 ? 5.275 -2.512 2.435 1.00 98.50 90 VAL A O 1
ATOM 692 N N . CYS A 1 91 ? 6.128 -3.059 0.424 1.00 98.75 91 CYS A N 1
ATOM 693 C CA . CYS A 1 91 ? 4.872 -2.868 -0.314 1.00 98.75 91 CYS A CA 1
ATOM 694 C C . CYS A 1 91 ? 3.698 -3.626 0.324 1.00 98.75 91 CYS A C 1
ATOM 696 O O . CYS A 1 91 ? 2.568 -3.135 0.373 1.00 98.75 91 CYS A O 1
ATOM 698 N N . GLN A 1 92 ? 3.947 -4.862 0.771 1.00 98.94 92 GLN A N 1
ATOM 699 C CA . GLN A 1 92 ? 2.906 -5.691 1.368 1.00 98.94 92 GLN A CA 1
ATOM 700 C C . GLN A 1 92 ? 2.495 -5.174 2.751 1.00 98.94 92 GLN A C 1
ATOM 702 O O . GLN A 1 92 ? 1.305 -5.130 3.051 1.00 98.94 92 GLN A O 1
ATOM 707 N N . ASN A 1 93 ? 3.452 -4.779 3.590 1.00 98.88 93 ASN A N 1
ATOM 708 C CA . ASN A 1 93 ? 3.173 -4.289 4.938 1.00 98.88 93 ASN A CA 1
ATOM 709 C C . ASN A 1 93 ? 2.481 -2.918 4.912 1.00 98.88 93 ASN A C 1
ATOM 711 O O . ASN A 1 93 ? 1.520 -2.726 5.652 1.00 98.88 93 ASN A O 1
ATOM 715 N N . GLU A 1 94 ? 2.900 -2.007 4.029 1.00 98.81 94 GLU A N 1
ATOM 716 C CA . GLU A 1 94 ? 2.242 -0.707 3.838 1.00 98.81 94 GLU A CA 1
ATOM 717 C C . GLU A 1 94 ? 0.785 -0.883 3.395 1.00 98.81 94 GLU A C 1
ATOM 719 O O . GLU A 1 94 ? -0.111 -0.252 3.950 1.00 98.81 94 GLU A O 1
ATOM 724 N N . ALA A 1 95 ? 0.520 -1.788 2.441 1.00 98.94 95 ALA A N 1
ATOM 725 C CA . ALA A 1 95 ? -0.843 -2.054 1.980 1.00 98.94 95 ALA A CA 1
ATOM 726 C C . ALA A 1 95 ? -1.721 -2.663 3.082 1.00 98.94 95 ALA A C 1
ATOM 728 O O . ALA A 1 95 ? -2.883 -2.285 3.214 1.00 98.94 95 ALA A O 1
ATOM 729 N N . ILE A 1 96 ? -1.172 -3.575 3.893 1.00 98.94 96 ILE A N 1
ATOM 730 C CA . ILE A 1 96 ? -1.886 -4.159 5.037 1.00 98.94 96 ILE A CA 1
ATOM 731 C C . ILE A 1 96 ? -2.229 -3.075 6.063 1.00 98.94 96 ILE A C 1
ATOM 733 O O . ILE A 1 96 ? -3.393 -2.958 6.441 1.00 98.94 96 ILE A O 1
ATOM 737 N N . MET A 1 97 ? -1.265 -2.238 6.457 1.00 98.81 97 MET A N 1
ATOM 738 C CA . MET A 1 97 ? -1.509 -1.145 7.404 1.00 98.81 97 MET A CA 1
ATOM 739 C C . MET A 1 97 ? -2.528 -0.137 6.857 1.00 98.81 97 MET A C 1
ATOM 741 O O . MET A 1 97 ? -3.464 0.247 7.560 1.00 98.81 97 MET A O 1
ATOM 745 N N . ALA A 1 98 ? -2.396 0.262 5.589 1.00 98.88 98 ALA A N 1
ATOM 746 C CA . ALA A 1 98 ? -3.340 1.166 4.938 1.00 98.88 98 ALA A CA 1
ATOM 747 C C . ALA A 1 98 ? -4.764 0.593 4.937 1.00 98.88 98 ALA A C 1
ATOM 749 O O . ALA A 1 98 ? -5.725 1.310 5.227 1.00 98.88 98 ALA A O 1
ATOM 750 N N . TYR A 1 99 ? -4.903 -0.708 4.672 1.00 98.94 99 TYR A N 1
ATOM 751 C CA . TYR A 1 99 ? -6.184 -1.399 4.734 1.00 98.94 99 TYR A CA 1
ATOM 752 C C . TYR A 1 99 ? -6.763 -1.424 6.145 1.00 98.94 99 TYR A C 1
ATOM 754 O O . TYR A 1 99 ? -7.933 -1.103 6.329 1.00 98.94 99 TYR A O 1
ATOM 762 N N . GLU A 1 100 ? -5.964 -1.750 7.158 1.00 98.88 100 GLU A N 1
ATOM 763 C CA . GLU A 1 100 ? -6.418 -1.760 8.550 1.00 98.88 100 GLU A CA 1
ATOM 764 C C . GLU A 1 100 ? -6.933 -0.385 8.991 1.00 98.88 100 GLU A C 1
ATOM 766 O O . GLU A 1 100 ? -7.998 -0.291 9.604 1.00 98.88 100 GLU A O 1
ATOM 771 N N . LEU A 1 101 ? -6.232 0.691 8.627 1.00 98.88 101 LEU A N 1
ATOM 772 C CA . LEU A 1 101 ? -6.657 2.060 8.918 1.00 98.88 101 LEU A CA 1
ATOM 773 C C . LEU A 1 101 ? -7.916 2.456 8.133 1.00 98.88 101 LEU A C 1
ATOM 775 O O . LEU A 1 101 ? -8.825 3.072 8.695 1.00 98.88 101 LEU A O 1
ATOM 779 N N . TYR A 1 102 ? -8.021 2.046 6.867 1.00 98.88 102 TYR A N 1
ATOM 780 C CA . TYR A 1 102 ? -9.239 2.210 6.074 1.00 98.88 102 TYR A CA 1
ATOM 781 C C . TYR A 1 102 ? -10.435 1.494 6.718 1.00 98.88 102 TYR A C 1
ATOM 783 O O . TYR A 1 102 ? -11.511 2.075 6.862 1.00 98.88 102 TYR A O 1
ATOM 791 N N . LYS A 1 103 ? -10.253 0.255 7.195 1.00 98.75 103 LYS A N 1
ATOM 792 C CA . LYS A 1 103 ? -11.294 -0.510 7.902 1.00 98.75 103 LYS A CA 1
ATOM 793 C C . LYS A 1 103 ? -11.700 0.121 9.236 1.00 98.75 103 LYS A C 1
ATOM 795 O O . LYS A 1 103 ? -12.831 -0.088 9.669 1.00 98.75 103 LYS A O 1
ATOM 800 N N . GLN A 1 104 ? -10.825 0.912 9.855 1.00 98.69 104 GLN A N 1
ATOM 801 C CA . GLN A 1 104 ? -11.137 1.738 11.027 1.00 98.69 104 GLN A CA 1
ATOM 802 C C . GLN A 1 104 ? -11.870 3.047 10.677 1.00 98.69 104 GLN A C 1
ATOM 804 O O . GLN A 1 104 ? -12.209 3.814 11.578 1.00 98.69 104 GLN A O 1
ATOM 809 N N . GLY A 1 105 ? -12.114 3.326 9.393 1.00 98.69 105 GLY A N 1
ATOM 810 C CA . GLY A 1 105 ? -12.806 4.528 8.928 1.00 98.69 105 GLY A CA 1
ATOM 811 C C . GLY A 1 105 ? -11.940 5.788 8.920 1.00 98.69 105 GLY A C 1
ATOM 812 O O . GLY A 1 105 ? -12.483 6.891 8.958 1.00 98.69 105 GLY A O 1
ATOM 813 N N . LYS A 1 106 ? -10.607 5.651 8.909 1.00 98.75 106 LYS A N 1
ATOM 814 C CA . LYS A 1 106 ? -9.701 6.796 8.735 1.00 98.75 106 LYS A CA 1
ATOM 815 C C . LYS A 1 106 ? -9.813 7.344 7.311 1.00 98.75 106 LYS A C 1
ATOM 817 O O . LYS A 1 106 ? -10.010 6.587 6.364 1.00 98.75 106 LYS A O 1
ATOM 822 N N . ASP A 1 107 ? -9.680 8.658 7.165 1.00 98.62 107 ASP A N 1
ATOM 823 C CA . ASP A 1 107 ? -9.635 9.310 5.859 1.00 98.62 107 ASP A CA 1
ATOM 824 C C . ASP A 1 107 ? -8.239 9.194 5.224 1.00 98.62 107 ASP A C 1
ATOM 826 O O . ASP A 1 107 ? -7.241 8.943 5.903 1.00 98.62 107 ASP A O 1
ATOM 830 N N . ILE A 1 108 ? -8.163 9.368 3.901 1.00 98.56 108 ILE A N 1
ATOM 831 C CA . ILE A 1 108 ? -6.922 9.200 3.126 1.00 98.56 108 ILE A CA 1
ATOM 832 C C . ILE A 1 108 ? -5.758 10.041 3.680 1.00 98.56 108 ILE A C 1
ATOM 834 O O . ILE A 1 108 ? -4.675 9.477 3.841 1.00 98.56 108 ILE A O 1
ATOM 838 N N . PRO A 1 109 ? -5.926 11.335 4.031 1.00 98.38 109 PRO A N 1
ATOM 839 C CA . PRO A 1 109 ? -4.831 12.120 4.600 1.00 98.38 109 PRO A CA 1
ATOM 840 C C . PRO A 1 109 ? -4.296 11.543 5.915 1.00 98.38 109 PRO A C 1
ATOM 842 O O . PRO A 1 109 ? -3.082 11.515 6.117 1.00 98.38 109 PRO A O 1
ATOM 845 N N . THR A 1 110 ? -5.175 11.046 6.792 1.00 98.62 110 THR A N 1
ATOM 846 C CA . THR A 1 110 ? -4.753 10.397 8.040 1.00 98.62 110 THR A CA 1
ATOM 847 C C . THR A 1 110 ? -4.046 9.076 7.764 1.00 98.62 110 THR A C 1
ATOM 849 O O . THR A 1 110 ? -2.995 8.831 8.349 1.00 98.62 110 THR A O 1
ATOM 852 N N . ILE A 1 111 ? -4.577 8.243 6.858 1.00 98.75 111 ILE A N 1
ATOM 853 C CA . ILE A 1 111 ? -3.937 6.976 6.470 1.00 98.75 111 ILE A CA 1
ATOM 854 C C . ILE A 1 111 ? -2.537 7.243 5.925 1.00 98.75 111 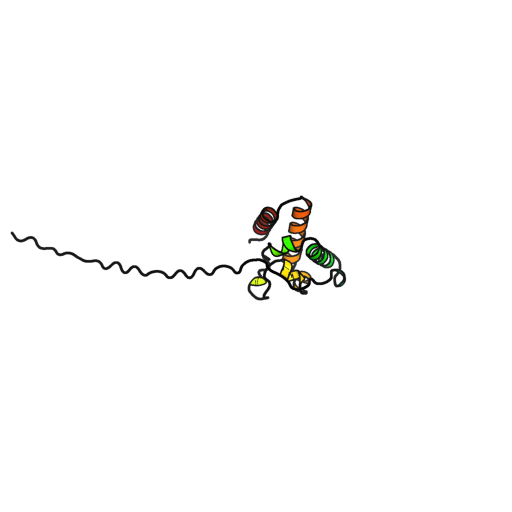ILE A C 1
ATOM 856 O O . ILE A 1 111 ? -1.579 6.645 6.407 1.00 98.75 111 ILE A O 1
ATOM 860 N N . LYS A 1 112 ? -2.414 8.175 4.970 1.00 98.19 112 LYS A N 1
ATOM 861 C CA . LYS A 1 112 ? -1.131 8.577 4.393 1.00 98.19 112 LYS A CA 1
ATOM 862 C C . LYS A 1 112 ? -0.151 8.978 5.488 1.00 98.19 112 LYS A C 1
ATOM 864 O O . LYS A 1 112 ? 0.930 8.414 5.556 1.00 98.19 112 LYS A O 1
ATOM 869 N N . LYS A 1 113 ? -0.546 9.907 6.362 1.00 98.25 113 LYS A N 1
ATOM 870 C CA . LYS A 1 113 ? 0.315 10.390 7.444 1.00 98.25 113 LYS A CA 1
ATOM 871 C C . LYS A 1 113 ? 0.802 9.250 8.344 1.00 98.25 113 LYS A C 1
ATOM 873 O O . LYS A 1 113 ? 1.976 9.207 8.676 1.00 98.25 113 LYS A O 1
ATOM 878 N N . MET A 1 114 ? -0.088 8.343 8.741 1.00 98.56 114 MET A N 1
ATOM 879 C CA . MET A 1 114 ? 0.268 7.239 9.637 1.00 98.56 114 MET A CA 1
ATOM 880 C C . MET A 1 114 ? 1.183 6.210 8.965 1.00 98.56 114 MET A C 1
ATOM 882 O O . MET A 1 114 ? 2.052 5.653 9.627 1.00 98.56 114 MET A O 1
ATOM 886 N N . VAL A 1 115 ? 0.996 5.951 7.668 1.00 98.44 115 VAL A N 1
ATOM 887 C CA . VAL A 1 115 ? 1.910 5.097 6.896 1.00 98.44 115 VAL A CA 1
ATOM 888 C C . VAL A 1 115 ? 3.266 5.785 6.732 1.00 98.44 115 VAL A C 1
ATOM 890 O O . VAL A 1 115 ? 4.287 5.153 6.978 1.00 98.44 115 VAL A O 1
ATOM 893 N N . ASP A 1 116 ? 3.285 7.078 6.399 1.00 97.81 116 ASP A N 1
ATOM 894 C CA . ASP A 1 116 ? 4.521 7.860 6.308 1.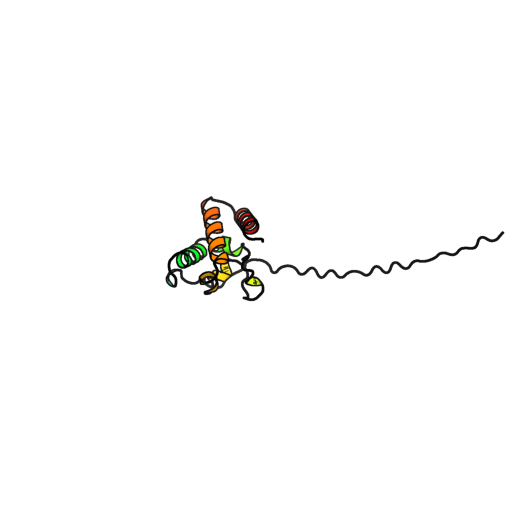00 97.81 116 ASP A CA 1
ATOM 895 C C . ASP A 1 116 ? 5.306 7.786 7.636 1.00 97.81 116 ASP A C 1
ATOM 897 O O . ASP A 1 116 ? 6.472 7.412 7.638 1.00 97.81 116 ASP A O 1
ATOM 901 N N . GLU A 1 117 ? 4.654 8.020 8.780 1.00 97.88 117 GLU A N 1
ATOM 902 C CA . GLU A 1 117 ? 5.285 7.959 10.111 1.00 97.88 117 GLU A CA 1
ATOM 903 C C . GLU A 1 117 ? 5.868 6.577 10.471 1.00 97.88 117 GLU A C 1
ATOM 905 O O . GLU A 1 117 ? 6.869 6.501 11.184 1.00 97.88 117 GLU A O 1
ATOM 910 N N . GLU A 1 118 ? 5.262 5.481 10.008 1.00 98.00 118 GLU A N 1
ATOM 911 C CA . GLU A 1 118 ? 5.725 4.119 10.318 1.00 98.00 118 GLU A CA 1
ATOM 912 C C . GLU A 1 118 ? 6.911 3.679 9.438 1.00 98.00 118 GLU A C 1
ATOM 914 O O . GLU A 1 118 ? 7.816 2.965 9.900 1.00 98.00 118 GLU A O 1
ATOM 919 N N . PHE A 1 119 ? 6.907 4.091 8.168 1.00 97.06 119 PHE A N 1
ATOM 920 C CA . PHE A 1 119 ? 7.807 3.564 7.140 1.00 97.06 119 PHE A CA 1
ATOM 921 C C . PHE A 1 119 ? 8.897 4.544 6.682 1.00 97.06 119 PHE A C 1
ATOM 923 O O . PHE A 1 119 ? 9.885 4.100 6.093 1.00 97.06 119 PHE A O 1
ATOM 930 N N . GLU A 1 120 ? 8.782 5.839 6.985 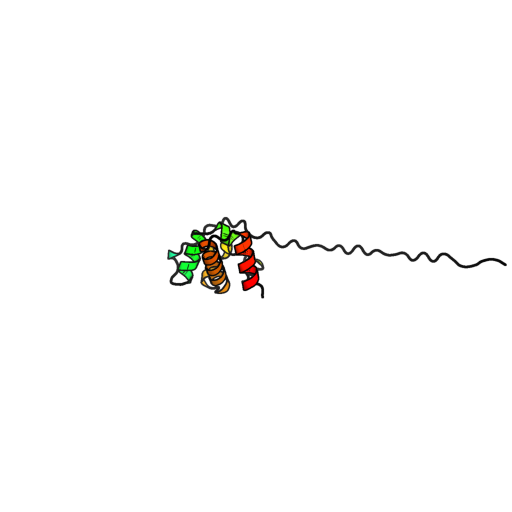1.00 90.19 120 GLU A N 1
ATOM 931 C CA . GLU A 1 120 ? 9.841 6.827 6.762 1.00 90.19 120 GLU A CA 1
ATOM 932 C C . GLU A 1 120 ? 11.000 6.590 7.746 1.00 90.19 120 GLU A C 1
ATOM 934 O O . GLU A 1 120 ? 10.971 7.026 8.897 1.00 90.19 120 GLU A O 1
ATOM 939 N N . ARG A 1 121 ? 12.026 5.850 7.311 1.00 67.06 121 ARG A N 1
ATOM 940 C CA . ARG A 1 121 ? 13.262 5.600 8.071 1.00 67.06 121 ARG A CA 1
ATOM 941 C C . ARG A 1 121 ? 14.501 5.797 7.213 1.00 67.06 121 ARG A C 1
ATOM 943 O O . ARG A 1 121 ? 14.473 5.383 6.032 1.00 67.06 121 ARG A O 1
#

Sequence (121 aa):
MRFKKGISIMAMLLTIGIGIAYAADPIGGENKPLLSPGLFKGKTAYTYQIANEIPEVLDNIYCYCHCQKHSGHKSLLSCYTDKHAAFCDVCQNEAIMAYELYKQGKDIPTIKKMVDEEFER

Radius of gyration: 24.35 Å; chains: 1; bounding box: 54×88×26 Å

Secondary structure (DSSP, 8-state):
----------------------PPPPS----SPPPPGGG--HHHHHHHHHHHHSHHHHHTS--TT-GGGTS---STGGGGSSSGGGG-HHHHHHHHHHHHHHHTT--HHHHHHHHHHHH--

pLDDT: mean 88.13, std 18.63, range [40.66, 98.94]

Foldseek 3Di:
DDDDDDDDPPPPPPPPPPPPPPDDQAQAPDDADFDQLVVDDDLSSVLSVLCVVCVVLQSNAAQLVVCVVPPVQRGLSSCRSDCNSVPDPSSSVLSVQLSVCVVVVDDSVVSRVVSCVVRVD